Protein AF-A0A2I0QF39-F1 (afdb_monomer)

Mean predicted aligned error: 3.58 Å

Structure (mmCIF, N/CA/C/O backbone):
data_AF-A0A2I0QF39-F1
#
_entry.id   AF-A0A2I0QF39-F1
#
loop_
_atom_site.group_PDB
_atom_site.id
_atom_site.type_symbol
_atom_site.label_atom_id
_atom_site.label_alt_id
_atom_site.label_comp_id
_atom_site.label_asym_id
_atom_site.label_entity_id
_atom_site.label_seq_id
_atom_site.pdbx_PDB_ins_code
_atom_site.Cartn_x
_atom_site.Cartn_y
_atom_site.Cartn_z
_atom_site.occupancy
_atom_site.B_iso_or_equiv
_atom_site.auth_seq_id
_atom_site.auth_comp_id
_atom_site.auth_asym_id
_atom_site.auth_atom_id
_atom_site.pdbx_PDB_model_num
ATOM 1 N N . PRO A 1 1 ? 6.313 6.717 -14.901 1.00 91.50 1 PRO A N 1
ATOM 2 C CA . PRO A 1 1 ? 6.655 5.850 -13.743 1.00 91.50 1 PRO A CA 1
ATOM 3 C C . PRO A 1 1 ? 5.868 6.306 -12.510 1.00 91.50 1 PRO A C 1
ATOM 5 O O . PRO A 1 1 ? 5.422 7.455 -12.460 1.00 91.50 1 PRO A O 1
ATOM 8 N N . TRP A 1 2 ? 5.639 5.405 -11.561 1.00 96.31 2 TRP A N 1
ATOM 9 C CA . TRP A 1 2 ? 4.819 5.656 -10.381 1.00 96.31 2 TRP A CA 1
ATOM 10 C C . TRP A 1 2 ? 4.996 4.568 -9.325 1.00 96.31 2 TRP A C 1
ATOM 12 O O . TRP A 1 2 ? 5.378 3.437 -9.626 1.00 96.31 2 TRP A O 1
ATOM 22 N N . TYR A 1 3 ? 4.636 4.905 -8.089 1.00 97.19 3 TYR A N 1
ATOM 23 C CA . TYR A 1 3 ? 4.209 3.911 -7.112 1.00 97.19 3 TYR A CA 1
ATOM 24 C C . TYR A 1 3 ? 2.699 3.993 -6.956 1.00 97.19 3 TYR A C 1
ATOM 26 O O . TYR A 1 3 ? 2.153 5.073 -6.733 1.00 97.19 3 TYR A O 1
ATOM 34 N N . TRP A 1 4 ? 2.026 2.857 -7.074 1.00 98.38 4 TRP A N 1
ATOM 35 C CA . TRP A 1 4 ? 0.597 2.744 -6.808 1.00 98.38 4 TRP A CA 1
ATOM 36 C C . TRP A 1 4 ? 0.344 1.540 -5.915 1.00 98.38 4 TRP A C 1
ATOM 38 O O . TRP A 1 4 ? 1.133 0.597 -5.888 1.00 98.38 4 TRP A O 1
ATOM 48 N N . GLY A 1 5 ? -0.739 1.571 -5.157 1.00 98.38 5 GLY A N 1
ATOM 49 C CA . GLY A 1 5 ? -1.193 0.379 -4.471 1.00 98.38 5 GLY A CA 1
ATOM 50 C C . GLY A 1 5 ? -2.604 0.514 -3.948 1.00 98.38 5 GLY A C 1
ATOM 51 O O . GLY A 1 5 ? -3.114 1.615 -3.725 1.00 98.38 5 GLY A O 1
ATOM 52 N N . ARG A 1 6 ? -3.217 -0.646 -3.728 1.00 98.62 6 ARG A N 1
ATOM 53 C CA . ARG A 1 6 ? -4.545 -0.788 -3.141 1.00 98.62 6 ARG A CA 1
ATOM 54 C C . ARG A 1 6 ? -4.536 -1.950 -2.169 1.00 98.62 6 ARG A C 1
ATOM 56 O O . ARG A 1 6 ? -4.247 -3.075 -2.563 1.00 98.62 6 ARG A O 1
ATOM 63 N N . ILE A 1 7 ? -4.897 -1.664 -0.927 1.00 98.75 7 ILE A N 1
ATOM 64 C CA . ILE A 1 7 ? -5.004 -2.608 0.179 1.00 98.75 7 ILE A CA 1
ATOM 65 C C . ILE A 1 7 ? -6.457 -2.651 0.634 1.00 98.75 7 ILE A C 1
ATOM 67 O O . ILE A 1 7 ? -7.065 -1.609 0.875 1.00 98.75 7 ILE A O 1
ATOM 71 N N . VAL A 1 8 ? -7.005 -3.853 0.767 1.00 98.75 8 VAL A N 1
ATOM 72 C CA . VAL A 1 8 ? -8.355 -4.096 1.275 1.00 98.75 8 VAL A CA 1
ATOM 73 C C . VAL A 1 8 ? -8.241 -4.827 2.605 1.00 98.75 8 VAL A C 1
ATOM 75 O O . VAL A 1 8 ? -7.541 -5.837 2.707 1.00 98.75 8 VAL A O 1
ATOM 78 N N . PHE A 1 9 ? -8.913 -4.296 3.620 1.00 98.75 9 PHE A N 1
ATOM 79 C CA . PHE A 1 9 ? -8.978 -4.871 4.957 1.00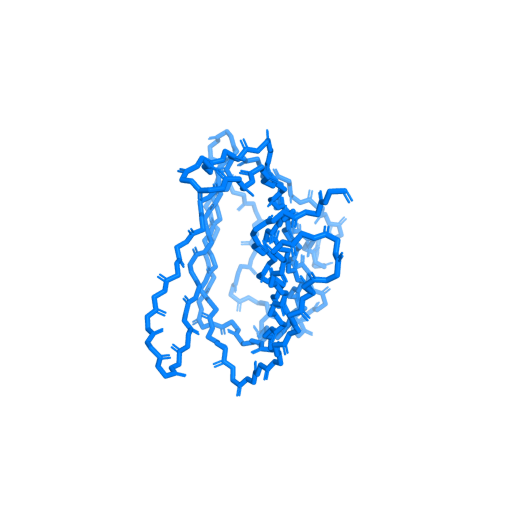 98.75 9 PHE A CA 1
ATOM 80 C C . PHE A 1 9 ? -10.229 -5.739 5.121 1.00 98.75 9 PHE A C 1
ATOM 82 O O . PHE A 1 9 ? -11.256 -5.484 4.490 1.00 98.75 9 PHE A O 1
ATOM 89 N N . SER A 1 10 ? -10.167 -6.746 5.995 1.00 98.31 10 SER A N 1
ATOM 90 C CA . SER A 1 10 ? -11.278 -7.670 6.261 1.00 98.31 10 SER A CA 1
ATOM 91 C C . SER A 1 10 ? -12.565 -6.974 6.704 1.00 98.31 10 SER A C 1
ATOM 93 O O . SER A 1 10 ? -13.647 -7.464 6.400 1.00 98.31 10 SER A O 1
ATOM 95 N N . ASN A 1 11 ? -12.475 -5.829 7.387 1.00 97.62 11 ASN A N 1
ATOM 96 C CA . ASN A 1 11 ? -13.656 -5.059 7.783 1.00 97.62 11 ASN A CA 1
ATOM 97 C C . ASN A 1 11 ? -14.263 -4.202 6.647 1.00 97.62 11 ASN A C 1
ATOM 99 O O . ASN A 1 11 ? -15.145 -3.391 6.910 1.00 97.62 11 ASN A O 1
ATOM 103 N N . GLY A 1 12 ? -13.759 -4.319 5.412 1.00 98.25 12 GLY A N 1
ATOM 104 C CA . GLY A 1 12 ? -14.211 -3.557 4.244 1.00 98.25 12 GLY A CA 1
ATOM 105 C C . GLY A 1 12 ? -13.540 -2.194 4.058 1.00 98.25 12 GLY A C 1
ATOM 106 O O . GLY A 1 12 ? -13.813 -1.515 3.068 1.00 98.25 12 GLY A O 1
ATOM 107 N N . SER A 1 13 ? -12.662 -1.775 4.974 1.00 98.56 13 SER A N 1
ATOM 108 C CA . SER A 1 13 ? -11.869 -0.551 4.807 1.00 98.56 13 SER A CA 1
ATOM 109 C C . SER A 1 13 ? -10.852 -0.720 3.681 1.00 98.56 13 SER A C 1
ATOM 111 O O . SER A 1 13 ? -10.380 -1.826 3.402 1.00 98.56 13 SER A O 1
ATOM 113 N N . VAL A 1 14 ? -10.496 0.381 3.024 1.00 98.69 14 VAL A N 1
ATOM 114 C CA . VAL A 1 14 ? -9.610 0.360 1.853 1.00 98.69 14 VAL A CA 1
ATOM 115 C C . VAL A 1 14 ? -8.569 1.458 1.981 1.00 98.69 14 VAL A C 1
ATOM 117 O O . VAL A 1 14 ? -8.906 2.599 2.282 1.00 98.69 14 VAL A O 1
ATOM 120 N N . LEU A 1 15 ? -7.308 1.120 1.720 1.00 98.50 15 LEU A N 1
ATOM 121 C CA . LEU A 1 15 ? -6.225 2.083 1.562 1.00 98.50 15 LEU A CA 1
ATOM 122 C C . LEU A 1 15 ? -5.758 2.076 0.110 1.00 98.50 15 LEU A C 1
ATOM 124 O O . LEU A 1 15 ? -5.373 1.029 -0.408 1.00 98.50 15 LEU A O 1
ATOM 128 N N . THR A 1 16 ? -5.740 3.235 -0.532 1.00 98.62 16 THR A N 1
ATOM 129 C CA . THR A 1 16 ? -5.124 3.439 -1.847 1.00 98.62 16 THR A CA 1
ATOM 130 C C . THR A 1 16 ? -4.019 4.473 -1.742 1.00 98.62 16 THR A C 1
ATOM 132 O O . THR A 1 16 ? -4.078 5.389 -0.926 1.00 98.62 16 THR A O 1
ATOM 135 N N . TYR A 1 17 ? -2.987 4.342 -2.567 1.00 98.44 17 TYR A N 1
ATOM 136 C CA . TYR A 1 17 ? -1.994 5.395 -2.719 1.00 98.44 17 TYR A CA 1
ATOM 137 C C . TYR A 1 17 ? -1.509 5.506 -4.154 1.00 98.44 17 TYR A C 1
ATOM 139 O O . TYR A 1 17 ? -1.472 4.524 -4.893 1.00 98.44 17 TYR A O 1
ATOM 147 N N . PHE A 1 18 ? -1.106 6.716 -4.533 1.00 98.25 18 PHE A N 1
ATOM 148 C CA . PHE A 1 18 ? -0.532 6.998 -5.837 1.00 98.25 18 PHE A CA 1
ATOM 149 C C . PHE A 1 18 ? 0.534 8.086 -5.746 1.00 98.25 18 PHE A C 1
ATOM 151 O O . PHE A 1 18 ? 0.293 9.175 -5.224 1.00 98.25 18 PHE A O 1
ATOM 158 N N . GLU A 1 19 ? 1.709 7.797 -6.291 1.00 97.62 19 GLU A N 1
ATOM 159 C CA . GLU A 1 19 ? 2.863 8.685 -6.341 1.00 97.62 19 GLU A CA 1
ATOM 160 C C . GLU A 1 19 ? 3.485 8.655 -7.745 1.00 97.62 19 GLU A C 1
ATOM 162 O O . GLU A 1 19 ? 4.384 7.852 -8.012 1.00 97.62 19 GLU A O 1
ATOM 167 N N . PRO A 1 20 ? 3.004 9.499 -8.674 1.00 96.12 20 PRO A N 1
ATOM 168 C CA . PRO A 1 20 ? 3.610 9.636 -9.988 1.00 96.12 20 PRO A CA 1
ATOM 169 C C . PRO A 1 20 ? 4.967 10.338 -9.902 1.00 96.12 20 PRO A C 1
ATOM 171 O O . PRO A 1 20 ? 5.175 11.283 -9.129 1.00 96.12 20 PRO A O 1
ATOM 174 N N . ARG A 1 21 ? 5.892 9.878 -10.741 1.00 93.44 21 ARG A N 1
ATOM 175 C CA . ARG A 1 21 ? 7.282 10.330 -10.773 1.00 93.44 21 ARG A CA 1
ATOM 176 C C . ARG A 1 21 ? 7.708 10.660 -12.200 1.00 93.44 21 ARG A C 1
ATOM 178 O O . ARG A 1 21 ? 7.146 10.143 -13.165 1.00 93.44 21 ARG A O 1
ATOM 185 N N . ILE A 1 22 ? 8.729 11.497 -12.311 1.00 91.94 22 ILE A N 1
ATOM 186 C CA . ILE A 1 22 ? 9.584 11.601 -13.492 1.00 91.94 22 ILE A CA 1
ATOM 187 C C . ILE A 1 22 ? 10.856 10.832 -13.152 1.00 91.94 22 ILE A C 1
ATOM 189 O O . ILE A 1 22 ? 11.453 11.088 -12.108 1.00 91.94 22 ILE A O 1
ATOM 193 N N . GLU A 1 23 ? 11.246 9.883 -13.997 1.00 89.38 23 GLU A N 1
ATOM 194 C CA . GLU A 1 23 ? 12.471 9.100 -13.818 1.00 89.38 23 GLU A CA 1
ATOM 195 C C . GLU A 1 23 ? 13.180 8.970 -15.165 1.00 89.38 23 GLU A C 1
ATOM 197 O O . GLU A 1 23 ? 12.756 8.199 -16.021 1.00 89.38 23 GLU A O 1
ATOM 202 N N . ILE A 1 24 ? 14.226 9.767 -15.380 1.00 85.50 24 ILE A N 1
ATOM 203 C CA . ILE A 1 24 ? 15.015 9.776 -16.617 1.00 85.50 24 ILE A CA 1
ATOM 204 C C . ILE A 1 24 ? 16.490 9.731 -16.228 1.00 85.50 24 ILE A C 1
ATOM 206 O O . ILE A 1 24 ? 16.988 10.650 -15.581 1.00 85.50 24 ILE A O 1
ATOM 210 N N . LEU A 1 25 ? 17.205 8.683 -16.644 1.00 81.38 25 LEU A N 1
ATOM 211 C CA . LEU A 1 25 ? 18.612 8.465 -16.283 1.00 81.38 25 LEU A CA 1
ATOM 212 C C . LEU A 1 25 ? 18.818 8.524 -14.753 1.00 81.38 25 LEU A C 1
ATOM 214 O O . LEU A 1 25 ? 18.315 7.666 -14.038 1.00 81.38 25 LEU A O 1
ATOM 218 N N . MET A 1 26 ? 19.549 9.526 -14.250 1.00 81.44 26 MET A N 1
ATOM 219 C CA . MET A 1 26 ? 19.788 9.756 -12.816 1.00 81.44 26 MET A CA 1
ATOM 220 C C . MET A 1 26 ? 18.804 10.745 -12.175 1.00 81.44 26 MET A C 1
ATOM 222 O O . MET A 1 26 ? 18.892 11.015 -10.978 1.00 81.44 26 MET A O 1
ATOM 226 N N . PHE A 1 27 ? 17.898 11.328 -12.958 1.00 86.62 27 PHE A N 1
ATOM 227 C CA . PHE A 1 27 ? 16.919 12.281 -12.463 1.00 86.62 27 PHE A CA 1
ATOM 228 C C . PHE A 1 27 ? 15.663 11.547 -11.997 1.00 86.62 27 PHE A C 1
ATOM 230 O O . PHE A 1 27 ? 14.938 10.983 -12.814 1.00 86.62 27 PHE A O 1
ATOM 237 N N . GLU A 1 28 ? 15.391 11.597 -10.693 1.00 89.12 28 GLU A N 1
ATOM 238 C CA . GLU A 1 28 ? 14.165 11.084 -10.082 1.00 89.12 28 GLU A CA 1
ATOM 239 C C . GLU A 1 28 ? 13.452 12.227 -9.350 1.00 89.12 28 GLU A C 1
ATOM 241 O O . GLU A 1 28 ? 13.978 12.805 -8.397 1.00 89.12 28 GLU A O 1
ATOM 246 N N . HIS A 1 29 ? 12.239 12.561 -9.787 1.00 91.69 29 HIS A N 1
ATOM 247 C CA . HIS A 1 29 ? 11.446 13.632 -9.195 1.00 91.69 29 HIS A CA 1
ATOM 248 C C . HIS A 1 29 ? 10.018 13.176 -8.916 1.00 91.69 29 HIS A C 1
ATOM 250 O O . HIS A 1 29 ? 9.300 12.714 -9.804 1.00 91.69 29 HIS A O 1
ATOM 256 N N . LYS A 1 30 ? 9.586 13.331 -7.662 1.00 93.75 30 LYS A N 1
ATOM 257 C CA . LYS A 1 30 ? 8.202 13.095 -7.248 1.00 93.75 30 LYS A CA 1
ATOM 258 C C . LYS A 1 30 ? 7.331 14.278 -7.673 1.00 93.75 30 LYS A C 1
ATOM 260 O O . LYS A 1 30 ? 7.530 15.372 -7.164 1.00 93.75 30 LYS A O 1
ATOM 265 N N . ILE A 1 31 ? 6.344 14.037 -8.541 1.00 94.56 31 ILE A N 1
ATOM 266 C CA . ILE A 1 31 ? 5.433 15.081 -9.045 1.00 94.56 31 ILE A CA 1
ATOM 267 C C . ILE A 1 31 ? 4.403 15.446 -7.971 1.00 94.56 31 ILE A C 1
ATOM 269 O O . ILE A 1 31 ? 4.213 16.606 -7.621 1.00 94.56 31 ILE A O 1
ATOM 273 N N . ARG A 1 32 ? 3.714 14.429 -7.449 1.00 94.50 32 ARG A N 1
ATOM 274 C CA . ARG A 1 32 ? 2.746 14.532 -6.353 1.00 94.50 32 ARG A CA 1
ATOM 275 C C . ARG A 1 32 ? 2.625 13.182 -5.666 1.00 94.50 32 ARG A C 1
ATOM 277 O O . ARG A 1 32 ? 3.144 12.184 -6.153 1.00 94.50 32 ARG A O 1
ATOM 284 N N . SER A 1 33 ? 1.899 13.145 -4.560 1.00 96.69 33 SER A N 1
ATOM 285 C CA . SER A 1 33 ? 1.571 11.893 -3.889 1.00 96.69 33 SER A CA 1
ATOM 286 C C . SER A 1 33 ? 0.288 12.049 -3.087 1.00 96.69 33 SER A C 1
ATOM 288 O O . SER A 1 33 ? 0.168 13.034 -2.353 1.00 96.69 33 SER A O 1
ATOM 290 N N . ILE A 1 34 ? -0.616 11.079 -3.199 1.00 97.31 34 ILE A N 1
ATOM 291 C CA . ILE A 1 34 ? -1.852 10.986 -2.417 1.00 97.31 34 ILE A CA 1
ATOM 292 C C . ILE A 1 34 ? -1.997 9.591 -1.799 1.00 97.31 34 ILE A C 1
ATOM 294 O O . ILE A 1 34 ? -1.613 8.597 -2.417 1.00 97.31 34 ILE A O 1
ATOM 298 N N . LEU A 1 35 ? -2.527 9.533 -0.581 1.00 98.25 35 LEU A N 1
ATOM 299 C CA . LEU A 1 35 ? -2.971 8.324 0.101 1.00 98.25 35 LEU A CA 1
ATOM 300 C C . LEU A 1 35 ? -4.395 8.576 0.563 1.00 98.25 35 LEU A C 1
ATOM 302 O O . LEU A 1 35 ? -4.659 9.581 1.219 1.00 98.25 35 LEU A O 1
ATOM 306 N N . GLU A 1 36 ? -5.298 7.670 0.235 1.00 97.81 36 GLU A N 1
ATOM 307 C CA .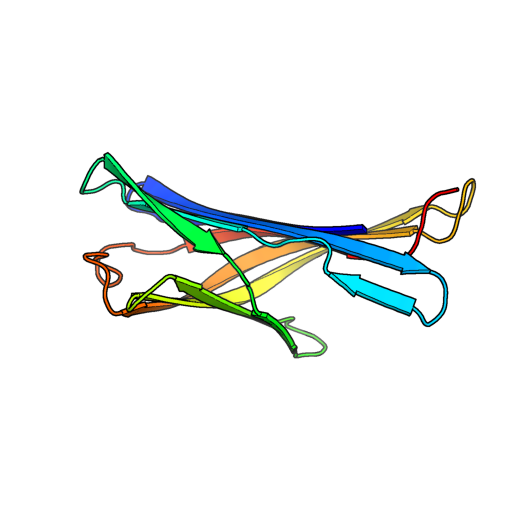 GLU A 1 36 ? -6.686 7.730 0.665 1.00 97.81 36 GLU A CA 1
ATOM 308 C C . GLU A 1 36 ? -6.973 6.508 1.528 1.00 97.81 36 GLU A C 1
ATOM 310 O O . GLU A 1 36 ? -6.620 5.380 1.181 1.00 97.81 36 GLU A O 1
ATOM 315 N N . PHE A 1 37 ? -7.591 6.737 2.680 1.00 97.88 37 PHE A N 1
ATOM 316 C CA . PHE A 1 37 ? -8.043 5.687 3.574 1.00 97.88 37 PHE A CA 1
ATOM 317 C C . PHE A 1 37 ? -9.552 5.800 3.751 1.00 97.88 37 PHE A C 1
ATOM 319 O O . PHE A 1 37 ? -10.037 6.722 4.403 1.00 97.88 37 PHE A O 1
ATOM 326 N N . TYR A 1 38 ? -10.295 4.866 3.171 1.00 98.25 38 TYR A N 1
ATOM 327 C CA . TYR A 1 38 ? -11.722 4.712 3.404 1.00 98.25 38 TYR A CA 1
ATOM 328 C C . TYR A 1 38 ? -11.950 3.837 4.639 1.00 98.25 38 TYR A C 1
ATOM 330 O O . TYR A 1 38 ? -11.659 2.639 4.618 1.00 98.25 38 TYR A O 1
ATOM 338 N N . ALA A 1 39 ? -12.486 4.431 5.704 1.00 97.19 39 ALA A N 1
ATOM 339 C CA . ALA A 1 39 ? -12.892 3.738 6.918 1.00 97.19 39 ALA A CA 1
ATOM 340 C C . ALA A 1 39 ? -14.340 3.250 6.784 1.00 97.19 39 ALA A C 1
ATOM 342 O O . ALA A 1 39 ? -15.285 4.037 6.893 1.00 97.19 39 ALA A O 1
ATOM 343 N N . HIS A 1 40 ? -14.519 1.941 6.591 1.00 97.38 40 HIS A N 1
ATOM 344 C CA . HIS A 1 40 ? -15.844 1.351 6.379 1.00 97.38 40 HIS A CA 1
ATOM 345 C C . HIS A 1 40 ? -16.792 1.583 7.563 1.00 97.38 40 HIS A C 1
ATOM 347 O O . HIS A 1 40 ? -17.948 1.939 7.358 1.00 97.38 40 HIS A O 1
ATOM 353 N N . SER A 1 41 ? -16.289 1.483 8.798 1.00 94.38 41 SER A N 1
ATOM 354 C CA . SER A 1 41 ? -17.079 1.667 10.026 1.00 94.38 41 SER A CA 1
ATOM 355 C C . SER A 1 41 ? -17.705 3.057 10.178 1.00 94.38 41 SER A C 1
ATOM 357 O O . SER A 1 41 ? -18.628 3.220 10.970 1.00 94.38 41 SER A O 1
ATOM 359 N N . LYS A 1 42 ? -17.208 4.055 9.439 1.00 95.12 42 LYS A N 1
ATOM 360 C CA . LYS A 1 42 ? -17.664 5.454 9.504 1.00 95.12 42 LYS A CA 1
ATOM 361 C C . LYS A 1 42 ? -18.189 5.977 8.178 1.00 95.12 42 LYS A C 1
ATOM 363 O O . LYS A 1 42 ? -18.615 7.125 8.120 1.00 95.12 42 LYS A O 1
ATOM 368 N N . ALA A 1 43 ? -18.110 5.167 7.121 1.00 96.12 43 ALA A N 1
ATOM 369 C CA . ALA A 1 43 ? -18.344 5.595 5.746 1.00 96.12 43 ALA A CA 1
ATOM 370 C C . ALA A 1 43 ? -17.596 6.903 5.397 1.00 96.12 43 ALA A C 1
ATOM 372 O O . ALA A 1 43 ? -18.134 7.781 4.724 1.00 96.12 43 ALA A O 1
ATOM 373 N N . GLN A 1 44 ? -16.354 7.045 5.876 1.00 96.31 44 GLN A N 1
ATOM 374 C CA . GLN A 1 44 ? -15.562 8.271 5.748 1.00 96.31 44 GLN A CA 1
ATOM 375 C C . GLN A 1 44 ? -14.228 8.003 5.051 1.00 96.31 44 GLN A C 1
ATOM 377 O O . GLN A 1 44 ? -13.545 7.025 5.355 1.00 96.31 44 GLN A O 1
ATOM 382 N N . THR A 1 45 ? -13.828 8.916 4.164 1.00 97.06 45 THR A N 1
ATOM 383 C CA . THR A 1 45 ? -12.510 8.906 3.518 1.00 97.06 45 THR A CA 1
ATOM 384 C C . THR A 1 45 ? -11.594 9.953 4.141 1.00 97.06 45 THR A C 1
ATOM 386 O O . THR A 1 45 ? -11.949 11.128 4.235 1.00 97.06 45 THR A O 1
ATOM 389 N N . TYR A 1 46 ? -10.392 9.530 4.522 1.00 95.94 46 TYR A N 1
ATOM 390 C CA . TYR A 1 46 ? -9.298 10.386 4.969 1.00 95.94 46 TYR A CA 1
ATOM 391 C C . TYR A 1 46 ? -8.266 10.495 3.852 1.00 95.94 46 TYR A C 1
ATOM 393 O O . TYR A 1 46 ? -7.851 9.480 3.296 1.00 95.94 46 TYR A O 1
ATOM 401 N N . ILE A 1 47 ? -7.849 11.715 3.524 1.00 95.94 47 ILE A N 1
ATOM 402 C CA . ILE A 1 47 ? -6.916 11.982 2.428 1.00 95.94 47 ILE A CA 1
ATOM 403 C C . ILE A 1 47 ? -5.636 12.570 3.008 1.00 95.94 47 ILE A C 1
ATOM 405 O O . ILE A 1 47 ? -5.679 13.537 3.764 1.00 95.94 47 ILE A O 1
ATOM 409 N N . PHE A 1 48 ? -4.500 12.005 2.613 1.00 95.88 48 PHE A N 1
ATOM 410 C CA . PHE A 1 48 ? -3.177 12.445 3.021 1.00 95.88 48 PHE A CA 1
ATOM 411 C C . PHE A 1 48 ? -2.347 12.792 1.793 1.00 95.88 48 PHE A C 1
ATOM 413 O O . PHE A 1 48 ? -2.278 12.020 0.830 1.00 95.88 48 PHE A O 1
ATOM 420 N N . LYS A 1 49 ? -1.676 13.941 1.831 1.00 92.81 49 LYS A N 1
ATOM 421 C CA . LYS A 1 49 ? -0.698 14.331 0.812 1.00 92.81 49 LYS A CA 1
ATOM 422 C C . LYS A 1 49 ? 0.723 14.017 1.292 1.00 92.81 49 LYS A C 1
ATOM 424 O O . LYS A 1 49 ? 0.948 13.593 2.422 1.00 92.81 49 LYS A O 1
ATOM 429 N N . ASN A 1 50 ? 1.704 14.227 0.414 1.00 89.88 50 ASN A N 1
ATOM 430 C CA . ASN A 1 50 ? 3.136 14.169 0.744 1.00 89.88 50 ASN A CA 1
ATOM 431 C C . ASN A 1 50 ? 3.604 12.846 1.382 1.00 89.88 50 ASN A C 1
ATOM 433 O O . ASN A 1 50 ? 4.188 12.825 2.463 1.00 89.88 50 ASN A O 1
ATOM 437 N N . LEU A 1 51 ? 3.401 11.742 0.668 1.00 95.50 51 LEU A N 1
ATOM 438 C CA . LEU A 1 51 ? 3.802 10.411 1.092 1.00 95.50 51 LEU A CA 1
ATOM 439 C C . LEU A 1 51 ? 5.324 10.288 1.141 1.00 95.50 51 LEU A C 1
ATOM 441 O O . LEU A 1 51 ? 6.060 10.915 0.368 1.00 95.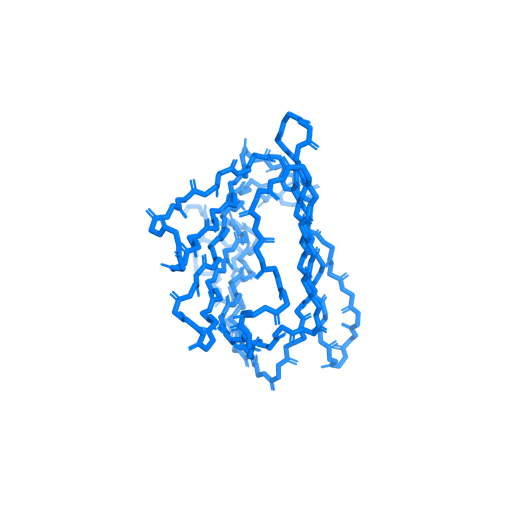50 51 LEU A O 1
ATOM 445 N N . ASN A 1 52 ? 5.783 9.413 2.023 1.00 96.62 52 ASN A N 1
ATOM 446 C CA . ASN A 1 52 ? 7.125 8.870 2.026 1.00 96.62 52 ASN A CA 1
ATOM 447 C C . ASN A 1 52 ? 7.029 7.352 1.864 1.00 96.62 52 ASN A C 1
ATOM 449 O O . ASN A 1 52 ? 6.334 6.685 2.630 1.00 96.62 52 ASN A O 1
ATOM 453 N N . ILE A 1 53 ? 7.719 6.816 0.859 1.00 96.88 53 ILE A N 1
ATOM 454 C CA . ILE A 1 53 ? 7.724 5.389 0.548 1.00 96.88 53 ILE A CA 1
ATOM 455 C C . ILE A 1 53 ? 9.154 4.875 0.691 1.00 96.88 53 ILE A C 1
ATOM 457 O O . ILE A 1 53 ? 10.052 5.277 -0.051 1.00 96.88 53 ILE A O 1
ATOM 461 N N . LYS A 1 54 ? 9.366 3.955 1.635 1.00 96.81 54 LYS A N 1
ATOM 462 C CA . LYS A 1 54 ? 10.643 3.263 1.842 1.00 96.81 54 LYS A CA 1
ATOM 463 C C . LYS A 1 54 ? 10.512 1.793 1.483 1.00 96.81 54 LYS A C 1
ATOM 465 O O . LYS A 1 54 ? 9.622 1.099 1.968 1.00 96.81 54 LYS A O 1
ATOM 470 N N . LYS A 1 55 ? 11.455 1.314 0.675 1.00 95.06 55 LYS A N 1
ATOM 471 C CA . LYS A 1 55 ? 11.564 -0.081 0.237 1.00 95.06 55 LYS A CA 1
ATOM 472 C C . LYS A 1 55 ? 12.789 -0.716 0.878 1.00 95.06 55 LYS A C 1
ATOM 474 O O . LYS A 1 55 ? 13.869 -0.136 0.826 1.00 95.06 55 LYS A O 1
ATOM 479 N N . PHE A 1 56 ? 12.646 -1.901 1.456 1.00 94.00 56 PHE A N 1
ATOM 480 C CA . PHE A 1 56 ? 13.768 -2.628 2.057 1.00 94.00 56 PHE A CA 1
ATOM 481 C C . PHE A 1 56 ? 13.560 -4.145 1.996 1.00 94.00 56 PHE A C 1
ATOM 483 O O . PHE A 1 56 ? 12.461 -4.630 1.748 1.00 94.00 56 PHE A O 1
ATOM 490 N N . GLY A 1 57 ? 14.636 -4.911 2.195 1.00 88.38 57 GLY A N 1
ATOM 491 C CA . GLY A 1 57 ? 14.622 -6.375 2.098 1.00 88.38 57 GLY A CA 1
ATOM 492 C C . GLY A 1 57 ? 14.822 -6.906 0.668 1.00 88.38 57 GLY A C 1
ATOM 493 O O . GLY A 1 57 ? 14.184 -6.460 -0.286 1.00 88.38 57 GLY A O 1
ATOM 494 N N . LYS A 1 58 ? 15.733 -7.884 0.517 1.00 78.25 58 LYS A N 1
ATOM 495 C CA . LYS A 1 58 ? 16.090 -8.482 -0.786 1.00 78.25 58 LYS A CA 1
ATOM 496 C C . LYS A 1 58 ? 15.118 -9.583 -1.232 1.00 78.25 58 LYS A C 1
ATOM 498 O O . LYS A 1 58 ? 14.573 -9.464 -2.324 1.00 78.25 58 LYS A O 1
ATOM 503 N N . LYS A 1 59 ? 14.902 -10.613 -0.394 1.00 74.56 59 LYS A N 1
ATOM 5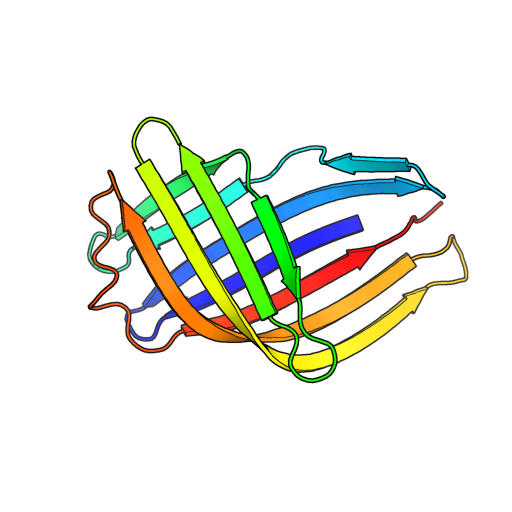04 C CA . LYS A 1 59 ? 14.025 -11.775 -0.679 1.00 74.56 59 LYS A CA 1
ATOM 505 C C . LYS A 1 59 ? 12.545 -11.507 -0.380 1.00 74.56 59 LYS A C 1
ATOM 507 O O . LYS A 1 59 ? 11.701 -11.776 -1.217 1.00 74.56 59 LYS A O 1
ATOM 512 N N . ASN A 1 60 ? 12.253 -10.927 0.784 1.00 78.38 60 ASN A N 1
ATOM 513 C CA . ASN A 1 60 ? 10.898 -10.564 1.204 1.00 78.38 60 ASN A CA 1
ATOM 514 C C . ASN A 1 60 ? 10.795 -9.044 1.193 1.00 78.38 60 ASN A C 1
ATOM 516 O O . ASN A 1 60 ? 11.139 -8.404 2.192 1.00 78.38 60 ASN A O 1
ATOM 520 N N . ARG A 1 61 ? 10.430 -8.463 0.046 1.00 93.06 61 ARG A N 1
ATOM 521 C CA . ARG A 1 61 ? 10.383 -7.009 -0.089 1.00 93.06 61 ARG A CA 1
ATOM 522 C C . ARG A 1 61 ? 9.366 -6.443 0.893 1.00 93.06 61 ARG A C 1
ATOM 524 O O . ARG A 1 61 ? 8.240 -6.924 1.005 1.00 93.06 61 ARG A O 1
ATOM 531 N N . ARG A 1 62 ? 9.792 -5.434 1.636 1.00 96.62 62 ARG A N 1
ATOM 532 C CA . ARG A 1 62 ? 8.963 -4.704 2.581 1.00 96.62 62 ARG A CA 1
ATOM 533 C C . ARG A 1 62 ? 8.830 -3.271 2.123 1.00 96.62 62 ARG A C 1
ATOM 535 O O . ARG A 1 62 ? 9.781 -2.684 1.599 1.00 96.62 62 ARG A O 1
ATOM 542 N N . TRP A 1 63 ? 7.642 -2.742 2.343 1.00 98.00 63 TRP A N 1
ATOM 543 C CA . TRP A 1 63 ? 7.289 -1.374 2.023 1.00 98.00 63 TRP A CA 1
ATOM 544 C C . TRP A 1 63 ? 6.790 -0.714 3.293 1.00 98.00 63 TRP A C 1
ATOM 546 O O . TRP A 1 63 ? 5.919 -1.250 3.968 1.00 98.00 63 TRP A O 1
ATOM 556 N N . LEU A 1 64 ? 7.365 0.432 3.622 1.00 98.38 64 LEU A N 1
ATOM 557 C CA . LEU A 1 64 ? 6.850 1.320 4.648 1.00 98.38 64 LEU A CA 1
ATOM 558 C C . LEU A 1 64 ? 6.354 2.574 3.946 1.00 98.38 64 LEU A C 1
ATOM 560 O O . LEU A 1 64 ? 7.138 3.259 3.286 1.00 98.38 64 LEU A O 1
ATOM 564 N N . ILE A 1 65 ? 5.066 2.849 4.090 1.00 98.25 65 ILE A N 1
ATOM 565 C CA . ILE A 1 65 ? 4.411 4.017 3.515 1.00 98.25 65 ILE A CA 1
ATOM 566 C C . ILE A 1 65 ? 3.925 4.866 4.675 1.00 98.25 65 ILE A C 1
ATOM 568 O O . ILE A 1 65 ? 3.176 4.387 5.525 1.00 98.25 65 ILE A O 1
ATOM 572 N N . THR A 1 66 ? 4.361 6.118 4.717 1.00 98.06 66 THR A N 1
ATOM 573 C CA . THR A 1 66 ? 3.898 7.089 5.706 1.00 98.06 66 THR A CA 1
ATOM 574 C C . THR A 1 66 ? 3.368 8.332 5.015 1.00 98.06 66 THR A C 1
ATOM 576 O O . THR A 1 66 ? 3.855 8.718 3.953 1.00 98.06 66 THR A O 1
ATOM 579 N N . ALA A 1 67 ? 2.361 8.963 5.607 1.00 96.50 67 ALA A N 1
ATOM 580 C CA . ALA A 1 67 ? 1.806 10.218 5.119 1.00 96.50 67 ALA A CA 1
ATOM 581 C C . ALA A 1 67 ? 1.318 11.070 6.292 1.00 96.50 67 ALA A C 1
ATOM 583 O O . ALA A 1 67 ? 0.920 10.535 7.328 1.00 96.50 67 ALA A O 1
ATOM 584 N N . ASN A 1 68 ? 1.353 12.391 6.125 1.00 93.06 68 ASN A N 1
ATOM 585 C CA . ASN A 1 68 ? 0.927 13.345 7.144 1.00 93.06 68 ASN A CA 1
ATOM 586 C C . ASN A 1 68 ? 0.043 14.418 6.496 1.00 93.06 68 ASN A C 1
ATOM 588 O O . ASN A 1 68 ? 0.386 14.923 5.430 1.00 93.06 68 ASN A O 1
ATOM 592 N N . GLU A 1 69 ? -1.044 14.800 7.160 1.00 90.19 69 GLU A N 1
ATOM 593 C CA . GLU A 1 69 ? -1.930 15.895 6.752 1.00 90.19 69 GLU A CA 1
ATOM 594 C C . GLU A 1 69 ? -2.391 16.652 8.006 1.00 90.19 69 GLU A C 1
ATOM 596 O O . GLU A 1 69 ? -3.032 16.089 8.897 1.00 90.19 69 GLU A O 1
ATOM 601 N N . GLY A 1 70 ? -2.032 17.934 8.115 1.00 88.25 70 GLY A N 1
ATOM 602 C CA . GLY A 1 70 ? -2.272 18.716 9.329 1.00 88.25 70 GLY A CA 1
ATOM 603 C C . GLY A 1 70 ? -1.643 18.063 10.568 1.00 88.25 70 GLY A C 1
ATOM 604 O O . GLY A 1 70 ? -0.433 17.846 10.620 1.00 88.25 70 GLY A O 1
ATOM 605 N N . LYS A 1 71 ? -2.467 17.755 11.577 1.00 85.88 71 LYS A N 1
ATOM 606 C CA . LYS A 1 71 ? -2.034 17.042 12.795 1.00 85.88 71 LYS A CA 1
ATOM 607 C C . LYS A 1 71 ? -2.073 15.521 12.658 1.00 85.88 71 LYS A C 1
ATOM 609 O O . LYS A 1 71 ? -1.595 14.830 13.555 1.00 85.88 71 LYS A O 1
ATOM 614 N N . GLY A 1 72 ? -2.669 15.007 11.589 1.00 91.31 72 GLY A N 1
ATOM 615 C CA . GLY A 1 72 ? -2.899 13.588 11.449 1.00 91.31 72 GLY A CA 1
ATOM 616 C C . GLY A 1 72 ? -1.820 12.887 10.635 1.00 91.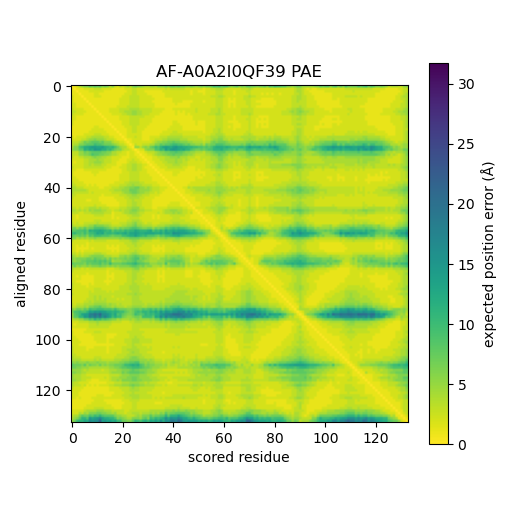31 72 GLY A C 1
ATOM 617 O O . GLY A 1 72 ? -1.223 13.455 9.718 1.00 91.31 72 GLY A O 1
ATOM 618 N N . LYS A 1 73 ? -1.548 11.639 11.003 1.00 95.31 73 LYS A N 1
ATOM 619 C CA . LYS A 1 73 ? -0.489 10.810 10.427 1.00 95.31 73 LYS A CA 1
ATOM 620 C C . LYS A 1 73 ? -1.008 9.406 10.198 1.00 95.31 73 LYS A C 1
ATOM 622 O O . LYS A 1 73 ? -1.801 8.908 10.992 1.00 95.31 73 LYS A O 1
ATOM 627 N N . ILE A 1 74 ? -0.522 8.758 9.151 1.00 97.12 74 ILE A N 1
ATOM 628 C CA . ILE A 1 74 ? -0.774 7.344 8.888 1.00 97.12 74 ILE A CA 1
ATOM 629 C C . ILE A 1 74 ? 0.528 6.656 8.497 1.00 97.12 74 ILE A C 1
ATOM 631 O O . ILE A 1 74 ? 1.375 7.229 7.808 1.00 97.12 74 ILE A O 1
ATOM 635 N N . SER A 1 75 ? 0.696 5.425 8.963 1.00 98.00 75 SER A N 1
ATOM 636 C CA . SER A 1 75 ? 1.839 4.572 8.665 1.00 98.00 75 SER A CA 1
ATOM 637 C C . SER A 1 75 ? 1.339 3.169 8.376 1.00 98.00 75 SER A C 1
ATOM 639 O O . SER A 1 75 ? 0.602 2.601 9.177 1.00 98.00 75 SER A O 1
ATOM 641 N N . ILE A 1 76 ? 1.746 2.598 7.247 1.00 98.44 76 ILE A N 1
ATOM 642 C CA . ILE A 1 76 ? 1.431 1.222 6.878 1.00 98.44 76 ILE A CA 1
ATOM 643 C C . ILE A 1 76 ? 2.699 0.490 6.447 1.00 98.44 76 ILE A C 1
ATOM 645 O O . ILE A 1 76 ? 3.490 0.975 5.636 1.00 98.44 76 ILE A O 1
ATOM 649 N N . SER A 1 77 ? 2.902 -0.689 7.028 1.00 98.31 77 SER A N 1
ATOM 650 C CA . SER A 1 77 ? 3.972 -1.616 6.673 1.00 98.31 77 SER A CA 1
ATOM 651 C C . SER A 1 77 ? 3.390 -2.805 5.926 1.00 98.31 77 SER A C 1
ATOM 653 O O . SER A 1 77 ? 2.483 -3.472 6.425 1.00 98.31 77 SER A O 1
ATOM 655 N N . LEU A 1 78 ? 3.943 -3.081 4.751 1.00 98.44 78 LEU A N 1
ATOM 656 C CA . LEU A 1 78 ? 3.526 -4.153 3.860 1.00 98.44 78 LEU A CA 1
ATOM 657 C C . LEU A 1 78 ? 4.679 -5.130 3.652 1.00 98.44 78 LEU A C 1
ATOM 659 O O . LEU A 1 78 ? 5.845 -4.730 3.544 1.00 98.44 78 LEU A O 1
ATOM 663 N N . LYS A 1 79 ? 4.350 -6.412 3.529 1.00 97.75 79 LYS A N 1
ATOM 664 C CA . LYS A 1 79 ? 5.281 -7.474 3.148 1.00 97.75 79 LYS A CA 1
ATOM 665 C C . LYS A 1 79 ? 4.779 -8.133 1.871 1.00 97.75 79 LYS A C 1
ATOM 667 O O . LYS A 1 79 ? 3.636 -8.568 1.803 1.00 97.75 79 LYS A O 1
ATOM 672 N N . THR A 1 80 ? 5.627 -8.197 0.852 1.00 97.25 80 THR A N 1
ATOM 673 C CA . THR A 1 80 ? 5.282 -8.841 -0.419 1.00 97.25 80 THR A CA 1
ATOM 674 C C . THR A 1 80 ? 5.453 -10.352 -0.313 1.00 97.25 80 THR A C 1
ATOM 676 O O . THR A 1 80 ? 6.451 -10.803 0.258 1.00 97.25 80 THR A O 1
ATOM 679 N N . TYR A 1 81 ? 4.549 -11.119 -0.916 1.00 95.75 81 TYR A N 1
ATOM 680 C CA . TYR A 1 81 ? 4.636 -12.586 -0.972 1.00 95.75 81 TYR A CA 1
ATOM 681 C C . TYR A 1 81 ? 4.648 -13.153 -2.399 1.00 95.75 81 TYR A C 1
ATOM 683 O O . TYR A 1 81 ? 5.031 -14.303 -2.584 1.00 95.75 81 TYR A O 1
ATOM 691 N N . ALA A 1 82 ? 4.287 -12.358 -3.407 1.00 95.69 82 ALA A N 1
ATOM 692 C CA . ALA A 1 82 ? 4.415 -12.716 -4.817 1.00 95.69 82 ALA A CA 1
ATOM 693 C C . ALA A 1 82 ? 4.750 -11.474 -5.648 1.00 95.69 82 ALA A C 1
ATOM 695 O O . ALA A 1 82 ? 4.462 -10.352 -5.222 1.00 95.69 82 ALA A O 1
ATOM 696 N N . SER A 1 83 ? 5.355 -11.667 -6.823 1.00 95.62 83 SER A N 1
ATOM 697 C CA . SER A 1 83 ? 5.613 -10.573 -7.759 1.00 95.62 83 SER A CA 1
ATOM 698 C C . SER A 1 83 ? 5.727 -11.024 -9.209 1.00 95.62 83 SER A C 1
ATOM 700 O O . SER A 1 83 ? 6.219 -12.124 -9.461 1.00 95.62 83 SER A O 1
ATOM 702 N N . HIS A 1 84 ? 5.399 -10.135 -10.143 1.00 96.50 84 H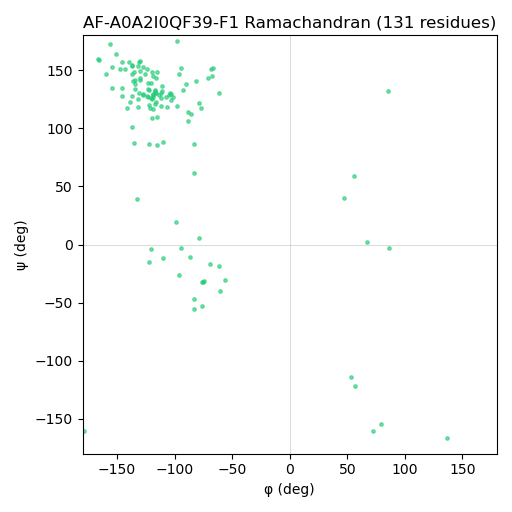IS A N 1
ATOM 703 C CA . HIS A 1 84 ? 5.666 -10.296 -11.571 1.00 96.50 84 HIS A CA 1
ATOM 704 C C . HIS A 1 84 ? 6.352 -9.045 -12.134 1.00 96.50 84 HIS A C 1
ATOM 706 O O . HIS A 1 84 ? 6.034 -7.932 -11.725 1.00 96.50 84 HIS A O 1
ATOM 712 N N . LYS A 1 85 ? 7.319 -9.216 -13.045 1.00 95.94 85 LYS A N 1
ATOM 713 C CA . LYS A 1 85 ? 8.105 -8.117 -13.629 1.00 95.94 85 LYS A CA 1
ATOM 714 C C . LYS A 1 85 ? 7.902 -8.061 -15.138 1.00 95.94 85 LYS A C 1
ATOM 716 O O . LYS A 1 85 ? 8.193 -9.028 -15.831 1.00 95.94 85 LYS A O 1
ATOM 721 N N . PHE A 1 86 ? 7.534 -6.885 -15.624 1.00 94.19 86 PHE A N 1
ATOM 722 C CA . PHE A 1 86 ? 7.432 -6.535 -17.032 1.00 94.19 86 PHE A CA 1
ATOM 723 C C . PHE A 1 86 ? 8.534 -5.528 -17.390 1.00 94.19 86 PHE A C 1
ATOM 725 O O . PHE A 1 86 ? 8.806 -4.595 -16.628 1.00 94.19 86 PHE A O 1
ATOM 732 N N . ILE A 1 87 ? 9.186 -5.724 -18.537 1.00 92.62 87 ILE A N 1
ATOM 733 C CA . ILE A 1 87 ? 10.216 -4.823 -19.069 1.00 92.62 87 ILE A CA 1
ATOM 734 C C . ILE A 1 87 ? 9.778 -4.394 -20.467 1.00 92.62 87 ILE A C 1
ATOM 736 O O . ILE A 1 87 ? 9.465 -5.235 -21.306 1.00 92.62 87 ILE A O 1
ATOM 740 N N . PHE A 1 88 ? 9.746 -3.087 -20.699 1.00 89.06 88 PHE A N 1
ATOM 741 C CA . PHE A 1 88 ? 9.343 -2.480 -21.959 1.00 89.06 88 PHE A CA 1
ATOM 742 C C . PHE A 1 88 ? 10.554 -1.753 -22.547 1.00 89.06 88 PHE A C 1
ATOM 744 O O . PHE A 1 88 ? 10.985 -0.734 -22.009 1.00 89.06 88 PHE A O 1
ATOM 751 N N . GLU A 1 89 ? 11.100 -2.298 -23.637 1.00 84.75 89 GLU A N 1
ATOM 752 C CA . GLU A 1 89 ? 12.365 -1.834 -24.241 1.00 84.75 89 GLU A CA 1
ATOM 753 C C . GLU A 1 89 ? 12.173 -1.137 -25.600 1.00 84.75 89 GLU A C 1
ATOM 755 O O . GLU A 1 89 ? 13.092 -0.519 -26.126 1.00 84.75 89 GLU A O 1
ATOM 760 N N . LYS A 1 90 ? 10.976 -1.222 -26.201 1.00 81.56 90 LYS A N 1
ATOM 761 C CA . LYS A 1 90 ? 10.737 -0.739 -27.575 1.00 81.56 90 LYS A CA 1
ATOM 762 C C . LYS A 1 90 ? 10.648 0.789 -27.691 1.00 81.56 90 LYS A C 1
ATOM 764 O O . LYS A 1 90 ? 11.001 1.337 -28.728 1.00 81.56 90 LYS A O 1
ATOM 769 N N . ILE A 1 91 ? 10.136 1.461 -26.662 1.00 79.75 91 ILE A N 1
ATOM 770 C CA . ILE A 1 91 ? 9.835 2.905 -26.661 1.00 79.75 91 ILE A CA 1
ATOM 771 C C . ILE A 1 91 ? 10.368 3.577 -25.389 1.00 79.75 91 ILE A C 1
ATOM 773 O O . ILE A 1 91 ? 9.707 4.404 -24.781 1.00 79.75 91 ILE A O 1
ATOM 777 N N . GLY A 1 92 ? 11.549 3.170 -24.927 1.00 81.19 92 GLY A N 1
ATOM 778 C CA . GLY A 1 92 ? 12.152 3.666 -23.689 1.00 81.19 92 GLY A CA 1
ATOM 779 C C . GLY A 1 92 ? 12.757 2.543 -22.858 1.00 81.19 92 GLY A C 1
ATOM 780 O O . GLY A 1 92 ? 12.935 1.426 -23.339 1.00 81.19 92 GLY A O 1
ATOM 781 N N . LEU A 1 93 ? 13.070 2.856 -21.603 1.00 88.31 93 LEU A N 1
ATOM 782 C CA . LEU A 1 93 ? 13.551 1.896 -20.617 1.00 88.31 93 LEU A CA 1
ATOM 783 C C . LEU A 1 93 ? 12.592 1.932 -19.433 1.00 88.31 93 LEU A C 1
ATOM 785 O O . LEU A 1 93 ? 12.797 2.685 -18.480 1.00 88.31 93 LEU A O 1
ATOM 789 N N . PHE A 1 94 ? 11.521 1.146 -19.518 1.00 92.06 94 PHE A N 1
ATOM 790 C CA . PHE A 1 94 ? 10.471 1.122 -18.505 1.00 92.06 94 PHE A CA 1
ATOM 791 C C . PHE A 1 94 ? 10.358 -0.267 -17.878 1.00 92.06 94 PHE A C 1
ATOM 793 O O . PHE A 1 94 ? 10.289 -1.288 -18.560 1.00 92.06 94 PHE A O 1
ATOM 800 N N . THR A 1 95 ? 10.365 -0.313 -16.549 1.00 93.81 95 THR A N 1
ATOM 801 C CA . THR A 1 95 ? 10.171 -1.535 -15.764 1.00 93.81 95 THR A CA 1
ATOM 802 C C . THR A 1 95 ? 8.929 -1.373 -14.910 1.00 93.81 95 THR A C 1
ATOM 804 O O . THR A 1 95 ? 8.824 -0.414 -14.154 1.00 93.81 95 THR A O 1
ATOM 807 N N . TYR A 1 96 ? 8.028 -2.343 -14.971 1.00 94.38 96 TYR A N 1
ATOM 808 C CA . TYR A 1 96 ? 6.820 -2.385 -14.160 1.00 94.38 96 TYR A CA 1
ATOM 809 C C . TYR A 1 96 ? 6.816 -3.679 -13.352 1.00 94.38 96 TYR A C 1
ATOM 811 O O . TYR A 1 96 ? 6.909 -4.767 -13.919 1.00 94.38 96 TYR A O 1
ATOM 819 N N . ILE A 1 97 ? 6.797 -3.569 -12.024 1.00 96.38 97 ILE A N 1
ATOM 820 C CA . ILE A 1 97 ? 6.761 -4.730 -11.131 1.00 96.38 97 ILE A CA 1
ATOM 821 C C . ILE A 1 97 ? 5.471 -4.690 -10.328 1.00 96.38 97 ILE A C 1
ATOM 823 O O . ILE A 1 97 ? 5.246 -3.750 -9.567 1.00 96.38 97 ILE A O 1
ATOM 827 N N . GLU A 1 98 ? 4.668 -5.736 -10.454 1.00 97.38 98 GLU A N 1
ATOM 828 C CA . GLU A 1 98 ? 3.495 -5.961 -9.619 1.00 97.38 98 GLU A CA 1
ATOM 829 C C . GLU A 1 98 ? 3.892 -6.832 -8.439 1.00 97.38 98 GLU A C 1
ATOM 831 O O . GLU A 1 98 ? 4.551 -7.856 -8.615 1.00 97.38 98 GLU A O 1
ATOM 836 N N . TYR A 1 99 ? 3.485 -6.449 -7.236 1.00 97.38 99 TYR A N 1
ATOM 837 C CA . TYR A 1 99 ? 3.618 -7.269 -6.042 1.00 97.38 99 TYR A CA 1
ATOM 838 C C . TYR A 1 99 ? 2.248 -7.524 -5.437 1.00 97.38 99 TYR A C 1
ATOM 840 O O . TYR A 1 99 ? 1.463 -6.593 -5.291 1.00 97.38 99 TYR A O 1
ATOM 848 N N . LEU A 1 100 ? 2.015 -8.751 -4.978 1.00 98.06 100 LEU A N 1
ATOM 849 C CA . LEU A 1 100 ? 0.971 -9.024 -3.995 1.00 98.06 100 LEU A CA 1
ATOM 850 C C . LEU A 1 100 ? 1.559 -8.891 -2.592 1.00 98.06 100 LEU A C 1
ATOM 852 O O . LEU A 1 100 ? 2.690 -9.330 -2.336 1.00 98.06 100 LEU A O 1
ATOM 856 N N . CYS A 1 101 ? 0.810 -8.273 -1.682 1.00 98.00 101 CYS A N 1
ATOM 857 C CA . CYS A 1 101 ? 1.285 -7.967 -0.340 1.00 98.00 101 CYS A CA 1
ATOM 858 C C . CYS A 1 101 ? 0.234 -8.186 0.751 1.00 98.00 101 CYS A C 1
ATOM 860 O O . CYS A 1 101 ? -0.972 -8.192 0.507 1.00 98.00 101 CYS A O 1
ATOM 862 N N . GLU A 1 102 ? 0.736 -8.376 1.968 1.00 98.38 102 GLU A N 1
ATOM 863 C CA . GLU A 1 102 ? -0.027 -8.415 3.214 1.00 98.38 102 GLU A CA 1
ATOM 864 C C . GLU A 1 102 ? 0.373 -7.233 4.107 1.00 98.38 102 GLU A C 1
ATOM 866 O O . GLU A 1 102 ? 1.529 -6.788 4.095 1.00 98.38 102 GLU A O 1
ATOM 871 N N . VAL A 1 103 ? -0.572 -6.732 4.898 1.00 98.50 103 VAL A N 1
ATOM 872 C CA . VAL A 1 103 ? -0.319 -5.709 5.917 1.00 98.50 103 VAL A CA 1
ATOM 873 C C . VAL A 1 103 ? 0.293 -6.365 7.143 1.00 98.50 103 VAL A C 1
ATOM 875 O O . VAL A 1 103 ? -0.316 -7.230 7.763 1.00 98.50 103 VAL A O 1
ATOM 878 N N . THR A 1 104 ? 1.487 -5.920 7.529 1.00 97.94 104 THR A N 1
ATOM 879 C CA . THR A 1 104 ? 2.138 -6.379 8.764 1.00 97.94 104 THR A CA 1
ATOM 880 C C . THR A 1 104 ? 1.911 -5.433 9.934 1.00 97.94 104 THR A C 1
ATOM 882 O O . THR A 1 104 ? 2.014 -5.850 11.080 1.00 97.94 104 THR A O 1
ATOM 885 N N . ASN A 1 105 ? 1.680 -4.146 9.660 1.00 98.06 105 ASN A N 1
ATOM 886 C CA . ASN A 1 105 ? 1.368 -3.155 10.685 1.00 98.06 105 ASN A CA 1
ATOM 887 C C . ASN A 1 105 ? 0.669 -1.944 10.061 1.00 98.06 105 ASN A C 1
ATOM 889 O O . ASN A 1 105 ? 1.003 -1.560 8.938 1.00 98.06 105 ASN A O 1
ATOM 893 N N . ILE A 1 106 ? -0.237 -1.318 10.807 1.00 97.88 106 ILE A N 1
ATOM 894 C CA . ILE A 1 106 ? -0.854 -0.042 10.453 1.00 97.88 106 ILE A CA 1
ATOM 895 C C . ILE A 1 106 ? -1.114 0.782 11.715 1.00 97.88 106 ILE A C 1
ATOM 897 O O . ILE A 1 106 ? -1.623 0.277 12.715 1.00 97.88 106 ILE A O 1
ATOM 901 N N . SER A 1 107 ? -0.778 2.066 11.662 1.00 97.19 107 SER A N 1
ATOM 902 C CA . SER A 1 107 ? -1.100 3.029 12.708 1.00 97.19 107 SER A CA 1
ATOM 903 C C . SER A 1 107 ? -1.620 4.326 12.105 1.00 97.19 107 SER A C 1
ATOM 905 O O . SER A 1 107 ? -1.227 4.724 11.006 1.00 97.19 107 SER A O 1
ATOM 907 N N . ALA A 1 108 ? -2.508 4.980 12.846 1.00 95.88 108 ALA A N 1
ATOM 908 C CA . ALA A 1 108 ? -3.011 6.304 12.536 1.00 95.88 108 ALA A CA 1
ATOM 909 C C . ALA A 1 108 ? -3.034 7.145 13.817 1.00 95.88 108 ALA A C 1
ATOM 911 O O . ALA A 1 108 ? -3.361 6.647 14.892 1.00 95.88 108 ALA A O 1
ATOM 912 N N . GLU A 1 109 ? -2.668 8.414 13.694 1.00 94.62 109 GLU A N 1
ATOM 913 C CA . GLU A 1 109 ? -2.667 9.400 14.775 1.00 94.62 109 GLU A CA 1
ATOM 914 C C . GLU A 1 109 ? -3.389 10.657 14.295 1.00 94.62 109 GLU A C 1
ATOM 916 O O . GLU A 1 109 ? -3.355 10.972 13.106 1.00 94.62 109 GLU A O 1
ATOM 921 N N . GLY A 1 110 ? -4.040 11.389 15.201 1.00 90.44 110 GLY A N 1
ATOM 922 C CA . GLY A 1 110 ? -4.708 12.660 14.882 1.00 90.44 110 GLY A CA 1
ATOM 923 C C . GLY A 1 110 ? -5.936 12.544 13.967 1.00 90.44 110 GLY A C 1
ATOM 924 O O . GLY A 1 110 ? -6.545 13.562 13.648 1.00 90.44 110 GLY A O 1
ATOM 925 N N . PHE A 1 111 ? -6.314 11.324 13.587 1.00 87.25 111 PHE A N 1
ATOM 926 C CA . PHE A 1 111 ? -7.553 10.986 12.905 1.00 87.25 111 PHE A CA 1
ATOM 927 C C . PHE A 1 111 ? -8.302 9.934 13.704 1.00 87.25 111 PHE A C 1
ATOM 929 O O . PHE A 1 111 ? -7.705 9.095 14.377 1.00 87.25 111 PHE A O 1
ATOM 936 N N . ASP A 1 112 ? -9.619 9.960 13.580 1.00 89.25 112 ASP A N 1
ATOM 937 C CA . ASP A 1 112 ? -10.494 8.993 14.218 1.00 89.25 112 ASP A CA 1
ATOM 938 C C . ASP A 1 112 ? -10.579 7.710 13.363 1.00 89.25 112 ASP A C 1
ATOM 940 O O . ASP A 1 112 ? -11.626 7.344 12.836 1.00 89.25 112 ASP A O 1
ATOM 944 N N . ILE A 1 113 ? -9.437 7.045 13.164 1.00 91.31 113 ILE A N 1
ATOM 945 C CA . ILE A 1 113 ? -9.319 5.772 12.441 1.00 91.31 113 ILE A CA 1
ATOM 946 C C . ILE A 1 113 ? -9.070 4.663 13.462 1.00 91.31 113 ILE A C 1
ATOM 948 O O . ILE A 1 113 ? -8.039 4.645 14.133 1.00 91.31 113 ILE A O 1
ATOM 952 N N . ASP A 1 114 ? -9.984 3.700 13.543 1.00 92.38 114 ASP A N 1
ATOM 953 C CA . ASP A 1 114 ? -9.812 2.528 14.399 1.00 92.38 114 ASP A CA 1
ATOM 954 C C . ASP A 1 114 ? -8.972 1.457 13.691 1.00 92.38 114 ASP A C 1
ATOM 956 O O . ASP A 1 114 ? -9.492 0.554 13.032 1.00 92.38 114 ASP A O 1
ATOM 960 N N . THR A 1 115 ? -7.647 1.565 13.816 1.00 94.69 115 THR A N 1
ATOM 961 C CA . THR A 1 115 ? -6.723 0.605 13.198 1.00 94.69 115 THR A CA 1
ATOM 962 C C . THR A 1 115 ? -6.762 -0.784 13.839 1.00 94.69 115 THR A C 1
ATOM 964 O O . THR A 1 115 ? -6.307 -1.745 13.219 1.00 94.69 115 THR A O 1
ATOM 967 N N . LYS A 1 116 ? -7.314 -0.924 15.054 1.00 93.88 116 LYS A N 1
ATOM 968 C CA . LYS A 1 116 ? -7.365 -2.203 15.783 1.00 93.88 116 LYS A CA 1
ATOM 969 C C . LYS A 1 116 ? -8.433 -3.137 15.220 1.00 93.88 116 LYS A C 1
ATOM 971 O O . LYS A 1 116 ? -8.227 -4.346 15.202 1.00 93.88 116 LYS A O 1
ATOM 976 N N . ASN A 1 117 ? -9.529 -2.577 14.711 1.00 94.81 117 ASN A N 1
ATOM 977 C CA . ASN A 1 117 ? -10.664 -3.331 14.171 1.00 94.81 117 ASN A CA 1
ATOM 978 C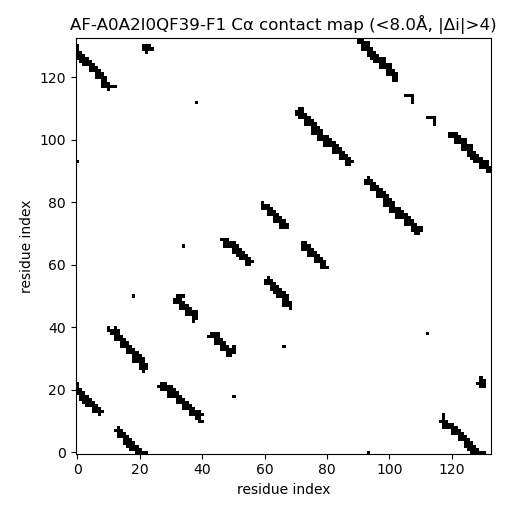 C . ASN A 1 117 ? -10.654 -3.465 12.636 1.00 94.81 117 ASN A C 1
ATOM 980 O O . ASN A 1 117 ? -11.688 -3.745 12.030 1.00 94.81 117 ASN A O 1
ATOM 984 N N . LEU A 1 118 ? -9.503 -3.271 11.979 1.00 97.06 118 LEU A N 1
ATOM 985 C CA . LEU A 1 118 ? -9.383 -3.450 10.524 1.00 97.06 118 LEU A CA 1
ATOM 986 C C . LEU A 1 118 ? -9.373 -4.925 10.098 1.00 97.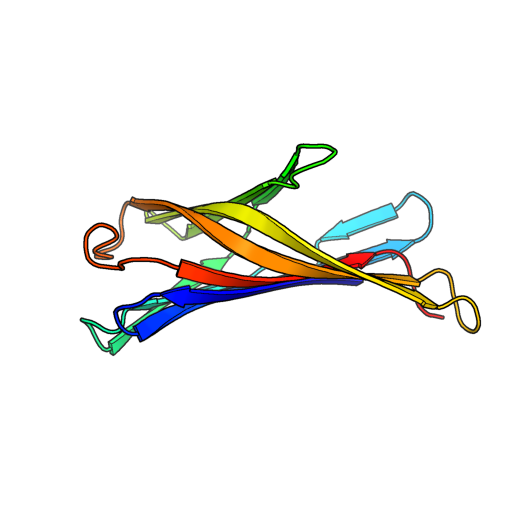06 118 LEU A C 1
ATOM 988 O O . LEU A 1 118 ? -9.866 -5.266 9.021 1.00 97.06 118 LEU A O 1
ATOM 992 N N . GLY A 1 119 ? -8.840 -5.803 10.949 1.00 96.94 119 GLY A N 1
ATOM 993 C CA . GLY A 1 119 ? -8.560 -7.193 10.593 1.00 96.94 119 GLY A CA 1
ATOM 994 C C . GLY A 1 119 ? -7.365 -7.319 9.641 1.00 96.94 119 GLY A C 1
ATOM 995 O O . GLY A 1 119 ? -6.525 -6.421 9.547 1.00 96.94 119 GLY A O 1
ATOM 996 N N . SER A 1 120 ? -7.267 -8.453 8.945 1.00 98.06 120 SER A N 1
ATOM 997 C CA . SER A 1 120 ? -6.191 -8.698 7.980 1.00 98.06 120 SER A CA 1
ATOM 998 C C . SER A 1 120 ? -6.318 -7.775 6.769 1.00 98.06 120 SER A C 1
ATOM 1000 O O . SER A 1 120 ? -7.422 -7.475 6.323 1.00 98.06 120 SER A O 1
ATOM 1002 N N . GLY A 1 121 ? -5.186 -7.339 6.216 1.00 98.56 121 GLY A N 1
ATOM 1003 C CA . GLY A 1 121 ? -5.147 -6.515 5.011 1.00 98.56 121 GLY A CA 1
ATOM 1004 C C . GLY A 1 121 ? -4.306 -7.166 3.924 1.00 98.56 121 GLY A C 1
ATOM 1005 O O . GLY A 1 121 ? -3.187 -7.604 4.193 1.00 98.56 121 GLY A O 1
ATOM 1006 N N . PHE A 1 122 ? -4.825 -7.192 2.700 1.00 98.69 122 PHE A N 1
ATOM 1007 C CA . PHE A 1 122 ? -4.129 -7.718 1.527 1.00 98.69 122 PHE A CA 1
ATOM 1008 C C . PHE A 1 122 ? -4.324 -6.797 0.338 1.00 98.69 122 PHE A C 1
ATOM 1010 O O . PHE A 1 122 ? -5.319 -6.078 0.243 1.00 98.69 122 PHE A O 1
ATOM 1017 N N . GLY A 1 123 ? -3.382 -6.822 -0.591 1.00 98.25 123 GLY A N 1
ATOM 1018 C CA . GLY A 1 123 ? -3.506 -5.981 -1.760 1.00 98.25 123 GLY A CA 1
ATOM 1019 C C . GLY A 1 123 ? -2.379 -6.129 -2.747 1.00 98.25 123 GLY A C 1
ATOM 1020 O O . GLY A 1 123 ? -1.648 -7.123 -2.743 1.00 98.25 123 GLY A O 1
ATOM 1021 N N . LEU A 1 124 ? -2.263 -5.109 -3.587 1.00 98.00 124 LEU 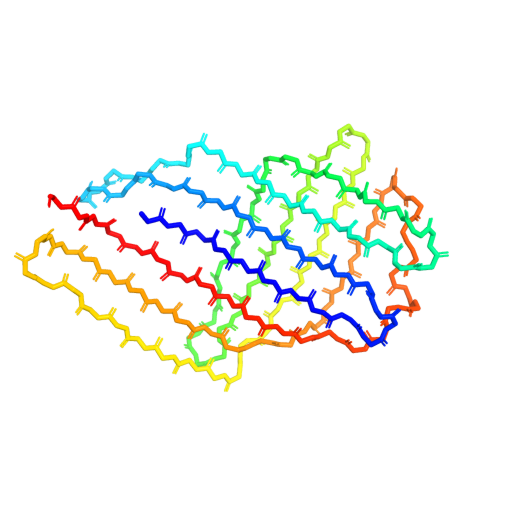A N 1
ATOM 1022 C CA . LEU A 1 124 ? -1.228 -5.039 -4.597 1.00 98.00 124 LEU A CA 1
ATOM 1023 C C . LEU A 1 124 ? -0.446 -3.730 -4.551 1.00 98.00 124 LEU A C 1
ATOM 1025 O O . LEU A 1 124 ? -0.947 -2.696 -4.100 1.00 98.00 124 LEU A O 1
ATOM 1029 N N . ILE A 1 125 ? 0.797 -3.814 -5.014 1.00 98.25 125 ILE A N 1
ATOM 1030 C CA . ILE A 1 125 ? 1.724 -2.699 -5.176 1.00 98.25 125 ILE A CA 1
ATOM 1031 C C . ILE A 1 125 ? 2.244 -2.726 -6.605 1.00 98.25 125 ILE A C 1
ATOM 1033 O O . ILE A 1 125 ? 2.771 -3.742 -7.052 1.00 98.25 125 ILE A O 1
ATOM 1037 N N . GLU A 1 126 ? 2.174 -1.588 -7.274 1.00 98.00 126 GLU A N 1
ATOM 1038 C CA . GLU A 1 126 ? 2.818 -1.341 -8.553 1.00 98.00 126 GLU A CA 1
ATOM 1039 C C . GLU A 1 126 ? 4.076 -0.495 -8.334 1.00 98.00 126 GLU A C 1
ATOM 1041 O O . GLU A 1 126 ? 4.032 0.591 -7.749 1.00 98.00 126 GLU A O 1
ATOM 1046 N N . ASP A 1 127 ? 5.211 -1.009 -8.798 1.00 96.56 127 ASP A N 1
ATOM 1047 C CA . ASP A 1 127 ? 6.527 -0.370 -8.772 1.00 96.56 127 ASP A CA 1
ATOM 1048 C C . ASP A 1 127 ? 6.960 -0.116 -10.217 1.00 96.56 127 ASP A C 1
ATOM 1050 O O . ASP A 1 127 ? 7.628 -0.946 -10.840 1.00 96.56 127 ASP A O 1
ATOM 1054 N N . ALA A 1 128 ? 6.515 1.015 -10.762 1.00 95.25 128 ALA A N 1
ATOM 1055 C CA . ALA A 1 128 ? 6.778 1.427 -12.131 1.00 95.25 128 ALA A CA 1
ATOM 1056 C C . ALA A 1 128 ? 7.954 2.413 -12.171 1.00 95.25 128 ALA A C 1
ATOM 1058 O O . ALA A 1 128 ? 7.870 3.500 -11.595 1.00 95.25 128 ALA A O 1
ATOM 1059 N N . ARG A 1 129 ? 9.032 2.056 -12.873 1.00 91.62 129 ARG A N 1
ATOM 1060 C CA . ARG A 1 129 ? 10.301 2.799 -12.926 1.00 91.62 129 ARG A CA 1
ATOM 1061 C C . ARG A 1 129 ? 10.790 3.043 -14.347 1.00 91.62 129 ARG A C 1
ATOM 1063 O O . ARG A 1 129 ? 10.446 2.298 -15.265 1.00 91.62 129 ARG A O 1
ATOM 1070 N N . GLY A 1 130 ? 11.637 4.054 -14.494 1.00 90.69 130 GLY A N 1
ATOM 1071 C CA . GLY A 1 130 ? 12.219 4.484 -15.766 1.00 90.69 130 GLY A CA 1
ATOM 1072 C C . GLY A 1 130 ? 11.259 5.325 -16.610 1.00 90.69 130 GLY A C 1
ATOM 1073 O O . GLY A 1 130 ? 10.349 5.959 -16.077 1.00 90.69 130 GLY A O 1
ATOM 1074 N N . TYR A 1 131 ? 11.432 5.339 -17.931 1.00 85.00 131 TYR A N 1
ATOM 1075 C CA . TYR A 1 131 ? 10.718 6.260 -18.822 1.00 85.00 131 TYR A CA 1
ATOM 1076 C C . TYR A 1 131 ? 10.201 5.587 -20.091 1.00 85.00 131 TYR A C 1
ATOM 1078 O O . TYR A 1 131 ? 10.747 4.590 -20.563 1.00 85.00 131 TYR A O 1
ATOM 1086 N N . ILE A 1 132 ? 9.151 6.192 -20.640 1.00 79.19 132 ILE A N 1
ATOM 1087 C CA . ILE A 1 132 ? 8.574 5.895 -21.950 1.00 79.19 132 ILE A CA 1
ATOM 1088 C C . ILE A 1 132 ? 8.739 7.173 -22.789 1.00 79.19 132 ILE A C 1
ATOM 1090 O O . ILE A 1 132 ? 8.487 8.261 -22.264 1.00 79.19 132 ILE A O 1
ATOM 1094 N N . LEU A 1 133 ? 9.224 7.033 -24.024 1.00 67.50 133 LEU A N 1
ATOM 1095 C CA . LEU A 1 133 ? 9.439 8.090 -25.020 1.00 67.50 133 LEU A CA 1
ATOM 1096 C C . LEU A 1 133 ? 8.292 8.131 -26.031 1.00 67.50 133 LEU A C 1
ATOM 1098 O O . LEU A 1 133 ? 7.822 7.040 -26.428 1.00 67.50 133 LEU A O 1
#

Sequence (133 aa):
PWYWGRIVFSNGSVLTYFEPRIEILMFEHKIRSILEFYAHSKAQTYIFKNLNIKKFGKKNRRWLITANEGKGKISISLKTYASHKFIFEKIGLFTYIEYLCEVTNISAEGFDIDTKNLGSGFGLIEDARGYIL

Nearest PDB structures (foldseek):
  1wub-assembly1_A  TM=3.474E-01  e=5.030E-02  Thermus thermophilus
  7bwl-assembly1_A  TM=3.336E-01  e=6.459E-02  Pseudomonas aeruginosa PAO1
  1y0g-assembly2_D  TM=3.723E-01  e=1.589E-01  Escherichia coli
  5jjd-assembly1_B  TM=2.001E-01  e=1.235E+00  Homo sapiens
  8uej-assembly1_IN  TM=2.737E-01  e=7.111E+00  Caulobacter phage phiCb5

Solvent-accessible surface area (backbone atoms only — not comparable to full-atom values): 6876 Å² total; per-residue (Å²): 65,29,41,38,35,44,34,43,25,70,58,66,23,37,38,38,38,43,32,44,36,50,33,56,95,91,48,76,44,79,76,52,33,44,35,40,38,37,40,48,95,70,78,41,76,49,75,27,40,69,59,45,80,47,78,46,63,87,89,56,38,31,37,40,41,36,31,49,42,93,82,21,38,41,39,40,33,35,40,41,83,49,73,51,80,46,77,46,70,90,50,40,58,29,37,41,33,44,28,37,31,36,56,77,47,65,50,59,40,77,54,99,59,70,62,84,73,31,68,64,32,40,35,40,37,40,49,32,40,37,36,77,109

pLDDT: mean 93.99, std 5.72, range [67.5, 98.75]

Secondary structure (DSSP, 8-state):
-EEEEEEEETTS-EEEEEEEEEEETTEEEE---EEEEEEGGGTEEEEEES-EEEEE-SSS-EEEEEEEETTEEEEEEEEEEEEEEEEE-TTEEEEEEEEEEEEEEEEEESS---GGG---EEEEEEEEEEEE-

Foldseek 3Di:
DKKWKWKAFPLRKIKIKIWDWDAADPDIGTPWIKIWIQAPVVRDIDIFTDKDWDWDDDPWIKIWIKTDDDFKIKIWIKTFDDKDWDFDDPFWTKIKMKTKIWTPDMDMDPDPHDRVPRHIMIIMIIDIHTDGD

Radius of gyration: 15.41 Å; Cα contacts (8 Å, |Δi|>4): 343; chains: 1; bounding box: 38×31×43 Å